Protein AF-A0A7V5QBD0-F1 (afdb_monomer)

Sequence (125 aa):
MTIKAVTFDLWDTIVDDDSDEPVRRQKGLRSKREERRHQIWQALNAIEPIEYDAVALAYDTAEAGFNVVWKECHINWTVEQRLKVVLNGLGRQVPEEVFQDLVIGHSRMEVEIPPLLNPGIAEAL

Secondary structure (DSSP, 8-state):
---------HHHHHB-TTTHHHHHHHTTPPPHHHHHHHHHHHHHHTTS---HHHHHHHHHHHHHHHHHHHHHH-----HHHHHHHHHHHTT----HHHHHHHHHHHHHHHHHSPPPBPTTGGG--

Foldseek 3Di:
DDDDDDDDDPDVQWFDPPQLQVVCVVVVHDGLLVVLLVLVQVQQVVPPHDDSVLSNVLLVVLVVVQVCCCPPVVDHDQLLRSVVSSCVSSVHDGPPVSSVVSSVVSVCSCVVRPTDTDPPNVVVD

Radius of gyration: 17.76 Å; Cα contacts (8 Å, |Δi|>4): 91; chains: 1; bounding box: 38×28×64 Å

pLDDT: mean 95.09, std 4.54, range [67.44, 98.56]

Nearest PDB structures (foldseek):
  2vd6-assembly1_D  TM=4.444E-01  e=8.790E+00  Homo sapiens
  5nxa-assembly1_B  TM=3.886E-01  e=8.303E+00  Homo sapiens neanderthalensis

Solvent-accessible surface area (backbone atoms only — not comparable to full-atom values): 7462 Å² total; per-residue (Å²): 138,82,89,87,80,87,87,75,63,67,60,74,62,44,36,38,81,70,55,25,49,64,56,34,47,77,70,73,44,67,49,73,74,55,42,59,42,48,55,51,42,51,60,42,46,76,77,50,83,66,61,62,68,61,45,47,51,29,45,55,51,41,51,53,53,45,53,48,40,33,71,76,67,71,45,83,75,49,66,61,55,53,51,49,49,26,33,58,70,66,74,51,86,71,58,68,71,60,48,50,52,49,42,52,58,64,65,40,58,59,67,81,47,48,54,45,65,30,91,75,40,79,84,75,112

Mean predicted aligned error: 3.98 Å

Structure (mmCIF, N/CA/C/O backbone):
data_AF-A0A7V5QBD0-F1
#
_entry.id   AF-A0A7V5QBD0-F1
#
loop_
_atom_site.group_PDB
_atom_site.id
_atom_site.type_symbol
_atom_site.label_atom_id
_atom_site.label_alt_id
_atom_site.label_comp_id
_atom_site.label_asym_id
_atom_site.label_entity_id
_atom_site.label_seq_id
_atom_site.pdbx_PDB_ins_code
_atom_site.Cartn_x
_atom_site.Cartn_y
_atom_site.Cartn_z
_atom_site.occupancy
_atom_site.B_iso_or_equiv
_atom_site.auth_seq_id
_atom_site.auth_comp_id
_atom_site.auth_asym_id
_atom_site.auth_atom_id
_atom_site.pdbx_PDB_model_num
ATOM 1 N N . MET A 1 1 ? 1.247 -0.066 -44.970 1.00 67.44 1 MET A N 1
ATOM 2 C CA . MET A 1 1 ? 0.879 0.665 -43.737 1.00 67.44 1 MET A CA 1
ATOM 3 C C . MET A 1 1 ? 2.138 1.314 -43.197 1.00 67.44 1 MET A C 1
ATOM 5 O O . MET A 1 1 ? 3.133 0.614 -43.080 1.00 67.44 1 MET A O 1
ATOM 9 N N . THR A 1 2 ? 2.116 2.616 -42.917 1.00 89.38 2 THR A N 1
ATOM 10 C CA . THR A 1 2 ? 3.268 3.343 -42.356 1.00 89.38 2 THR A CA 1
ATOM 11 C C . THR A 1 2 ? 2.987 3.618 -40.881 1.00 89.38 2 THR A C 1
ATOM 13 O O . THR A 1 2 ? 1.972 4.245 -40.573 1.00 89.38 2 THR A O 1
ATOM 16 N N . ILE A 1 3 ? 3.840 3.128 -39.977 1.00 87.31 3 ILE A N 1
ATOM 17 C CA . ILE A 1 3 ? 3.761 3.446 -38.542 1.00 87.31 3 ILE A CA 1
ATOM 18 C C . ILE A 1 3 ? 4.043 4.941 -38.372 1.00 87.31 3 ILE A C 1
ATOM 20 O O . ILE A 1 3 ? 5.005 5.455 -38.940 1.00 87.31 3 ILE A O 1
ATOM 24 N N . LYS A 1 4 ? 3.182 5.640 -37.626 1.00 90.88 4 LYS A N 1
ATOM 25 C CA . LYS A 1 4 ? 3.288 7.094 -37.411 1.00 90.88 4 LYS A CA 1
ATOM 26 C C . LYS A 1 4 ? 3.932 7.464 -36.077 1.00 90.88 4 LYS A C 1
ATOM 28 O O . LYS A 1 4 ? 4.593 8.490 -36.000 1.00 90.88 4 LYS A O 1
ATOM 33 N N . ALA A 1 5 ? 3.726 6.647 -35.050 1.00 87.81 5 ALA A N 1
ATOM 34 C CA . ALA A 1 5 ? 4.318 6.813 -33.732 1.00 87.81 5 ALA A CA 1
ATOM 35 C C . ALA A 1 5 ? 4.362 5.460 -33.017 1.00 87.81 5 ALA A C 1
ATOM 37 O O . ALA A 1 5 ? 3.534 4.587 -33.285 1.00 87.81 5 ALA A O 1
ATOM 38 N N . VAL A 1 6 ? 5.318 5.325 -32.105 1.00 86.06 6 VAL A N 1
ATOM 39 C CA . VAL A 1 6 ? 5.387 4.257 -31.109 1.00 86.06 6 VAL A CA 1
ATOM 40 C C . VAL A 1 6 ? 5.492 4.952 -29.758 1.00 86.06 6 VAL A C 1
ATOM 42 O O . VAL A 1 6 ? 6.334 5.831 -29.589 1.00 86.06 6 VAL A O 1
ATOM 45 N N . THR A 1 7 ? 4.613 4.593 -28.830 1.00 84.31 7 THR A N 1
ATOM 46 C CA . THR A 1 7 ? 4.616 5.085 -27.449 1.00 84.31 7 THR A CA 1
ATOM 47 C C . THR A 1 7 ? 4.791 3.897 -26.521 1.00 84.31 7 THR A C 1
ATOM 49 O O . THR A 1 7 ? 4.226 2.835 -26.779 1.00 84.31 7 THR A O 1
ATOM 52 N N . PHE A 1 8 ? 5.541 4.086 -25.447 1.00 84.44 8 PHE A N 1
ATOM 53 C CA . PHE A 1 8 ? 5.739 3.099 -24.394 1.00 84.44 8 PHE A CA 1
ATOM 54 C C . PHE A 1 8 ? 5.626 3.799 -23.044 1.00 84.44 8 PHE A C 1
ATOM 56 O O . PHE A 1 8 ? 5.929 4.991 -22.934 1.00 84.44 8 PHE A O 1
ATOM 63 N N . ASP A 1 9 ? 5.159 3.064 -22.041 1.00 85.62 9 ASP A N 1
ATOM 64 C CA . ASP A 1 9 ? 5.247 3.508 -20.659 1.00 85.62 9 ASP A CA 1
ATOM 65 C C . ASP A 1 9 ? 6.717 3.431 -20.232 1.00 85.62 9 ASP A C 1
ATOM 67 O O . ASP A 1 9 ? 7.375 2.406 -20.431 1.00 85.62 9 ASP A O 1
ATOM 71 N N . LEU A 1 10 ? 7.260 4.537 -19.719 1.00 87.31 10 LEU A N 1
ATOM 72 C CA . LEU A 1 10 ? 8.658 4.575 -19.303 1.00 87.31 10 LEU A CA 1
ATOM 73 C C . LEU A 1 10 ? 8.907 3.575 -18.174 1.00 87.31 10 LEU A C 1
ATOM 75 O O . LEU A 1 10 ? 9.921 2.889 -18.221 1.00 87.31 10 LEU A O 1
ATOM 79 N N . TRP A 1 11 ? 7.997 3.485 -17.202 1.00 88.88 11 TRP A N 1
ATOM 80 C CA . TRP A 1 11 ? 8.140 2.632 -16.028 1.00 88.88 11 TRP A CA 1
ATOM 81 C C . TRP A 1 11 ? 8.184 1.154 -16.415 1.00 88.88 11 TRP A C 1
ATOM 83 O O . TRP A 1 11 ? 9.188 0.498 -16.147 1.00 88.88 11 TRP A O 1
ATOM 93 N N . ASP A 1 12 ? 7.188 0.682 -17.169 1.00 88.06 12 ASP A N 1
ATOM 94 C CA . ASP A 1 12 ? 7.135 -0.710 -17.651 1.00 88.06 12 ASP A CA 1
ATOM 95 C C . ASP A 1 12 ? 8.320 -1.054 -18.567 1.00 88.06 12 ASP A C 1
ATOM 97 O O . ASP A 1 12 ? 8.665 -2.219 -18.762 1.00 88.06 12 ASP A O 1
ATOM 101 N N . THR A 1 13 ? 8.958 -0.039 -19.160 1.00 90.75 13 THR A N 1
ATOM 102 C CA . THR A 1 13 ? 10.177 -0.226 -19.951 1.00 90.75 13 THR A CA 1
ATOM 103 C C . THR A 1 13 ? 11.401 -0.409 -19.057 1.00 90.75 13 THR A C 1
ATOM 105 O O . THR A 1 13 ? 12.260 -1.231 -19.378 1.00 90.75 13 THR A O 1
ATOM 108 N N . ILE A 1 14 ? 11.504 0.318 -17.940 1.00 93.19 14 ILE A N 1
ATOM 109 C CA . ILE A 1 14 ? 12.699 0.303 -17.085 1.00 93.19 14 ILE A CA 1
ATOM 110 C C . ILE A 1 14 ? 12.684 -0.795 -16.013 1.00 93.19 14 ILE A C 1
ATOM 112 O O . ILE A 1 14 ? 13.748 -1.312 -15.667 1.00 93.19 14 ILE A O 1
ATOM 116 N N . VAL A 1 15 ? 11.511 -1.156 -15.496 1.00 94.19 15 VAL A N 1
ATOM 117 C CA . VAL A 1 15 ? 11.344 -1.974 -14.287 1.00 94.19 15 VAL A CA 1
ATOM 118 C C . VAL A 1 15 ? 10.466 -3.195 -14.574 1.00 94.19 15 VAL A C 1
ATOM 120 O O . VAL A 1 15 ? 9.480 -3.104 -15.302 1.00 94.19 15 VAL A O 1
ATOM 123 N N . ASP A 1 16 ? 10.840 -4.339 -13.996 1.00 94.38 16 ASP A N 1
ATOM 124 C CA . ASP A 1 16 ? 10.011 -5.548 -13.947 1.00 94.38 16 ASP A CA 1
ATOM 125 C C . ASP A 1 16 ? 9.090 -5.469 -12.722 1.00 94.38 16 ASP A C 1
ATOM 127 O O . ASP A 1 16 ? 9.524 -5.691 -11.584 1.00 94.38 16 ASP A O 1
ATOM 131 N N . ASP A 1 17 ? 7.836 -5.079 -12.943 1.00 91.38 17 ASP A N 1
ATOM 132 C CA . ASP A 1 17 ? 6.854 -4.881 -11.878 1.00 91.38 17 ASP A CA 1
ATOM 133 C C . ASP A 1 17 ? 6.646 -6.148 -11.030 1.00 91.38 17 ASP A C 1
ATOM 135 O O . ASP A 1 17 ? 6.622 -7.277 -11.519 1.00 91.38 17 ASP A O 1
ATOM 139 N N . ASP A 1 18 ? 6.502 -5.951 -9.717 1.00 92.94 18 ASP A N 1
ATOM 140 C CA . ASP A 1 18 ? 6.317 -7.002 -8.705 1.00 92.94 18 ASP A CA 1
ATOM 141 C C . ASP A 1 18 ? 7.434 -8.064 -8.621 1.00 92.94 18 ASP A C 1
ATOM 143 O O . ASP A 1 18 ? 7.329 -9.024 -7.849 1.00 92.94 18 ASP A O 1
ATOM 147 N N . SER A 1 19 ? 8.558 -7.880 -9.319 1.00 95.44 19 SER A N 1
ATOM 148 C CA . SER A 1 19 ? 9.749 -8.737 -9.186 1.00 95.44 19 SER A CA 1
ATOM 149 C C . SER A 1 19 ? 10.378 -8.704 -7.781 1.00 95.44 19 SER A C 1
ATOM 151 O O . SER A 1 19 ? 11.143 -9.603 -7.414 1.00 95.44 19 SER A O 1
ATOM 153 N N . ASP A 1 20 ? 10.003 -7.729 -6.946 1.00 95.00 20 ASP A N 1
ATOM 154 C CA . ASP A 1 20 ? 10.340 -7.673 -5.524 1.00 95.00 20 ASP A CA 1
ATOM 155 C C . ASP A 1 20 ? 9.546 -8.682 -4.667 1.00 95.00 20 ASP A C 1
ATOM 157 O O . ASP A 1 20 ? 10.060 -9.181 -3.661 1.00 95.00 20 ASP A O 1
ATOM 161 N N . GLU A 1 21 ? 8.327 -9.064 -5.060 1.00 96.69 21 GLU A N 1
ATOM 162 C CA . GLU A 1 21 ? 7.451 -9.948 -4.274 1.00 96.69 21 GLU A CA 1
ATOM 163 C C . GLU A 1 21 ? 8.026 -11.368 -4.071 1.00 96.69 21 GLU A C 1
ATOM 165 O O . GLU A 1 21 ? 7.974 -11.892 -2.949 1.00 96.69 21 GLU A O 1
ATOM 170 N N . PRO A 1 22 ? 8.645 -12.023 -5.077 1.00 96.56 22 PRO A N 1
ATOM 171 C CA . PRO A 1 22 ? 9.392 -13.261 -4.860 1.00 96.56 22 PRO A CA 1
ATOM 172 C C . PRO A 1 22 ? 10.523 -13.113 -3.835 1.00 96.56 22 PRO A C 1
ATOM 174 O O . PRO A 1 22 ? 10.719 -14.007 -3.007 1.00 96.56 22 PRO A O 1
ATOM 177 N N . VAL A 1 23 ? 11.243 -11.987 -3.851 1.00 95.38 23 VAL A N 1
ATOM 178 C CA . VAL A 1 23 ? 12.325 -11.704 -2.895 1.00 95.38 23 VAL A CA 1
ATOM 179 C C . VAL A 1 23 ? 11.755 -11.521 -1.488 1.00 95.38 23 VAL A C 1
ATOM 181 O O . VAL A 1 23 ? 12.280 -12.095 -0.530 1.00 95.38 23 VAL A O 1
ATOM 184 N N . ARG A 1 24 ? 10.643 -10.787 -1.348 1.00 96.56 24 ARG A N 1
ATOM 185 C CA . ARG A 1 24 ? 9.904 -10.648 -0.080 1.00 96.56 24 ARG A CA 1
ATOM 186 C C . ARG A 1 24 ? 9.489 -12.009 0.475 1.00 96.56 24 ARG A C 1
ATOM 188 O O . ARG A 1 24 ? 9.762 -12.305 1.639 1.00 96.56 24 ARG A O 1
ATOM 195 N N . ARG A 1 25 ? 8.914 -12.867 -0.372 1.00 96.88 25 ARG A N 1
ATOM 196 C CA . ARG A 1 25 ? 8.492 -14.226 -0.002 1.00 96.88 25 ARG A CA 1
ATOM 197 C C . ARG A 1 25 ? 9.661 -15.084 0.484 1.00 96.88 25 ARG A C 1
ATOM 199 O O . ARG A 1 25 ? 9.527 -15.765 1.495 1.00 96.88 25 ARG A O 1
ATOM 206 N N . GLN A 1 26 ? 10.812 -15.036 -0.192 1.00 97.12 26 GLN A N 1
ATOM 207 C CA . GLN A 1 26 ? 12.019 -15.768 0.227 1.00 97.12 26 GLN A CA 1
ATOM 208 C C . GLN A 1 26 ? 12.545 -15.308 1.593 1.00 97.12 26 GLN A C 1
ATOM 210 O O . GLN A 1 26 ? 13.090 -16.112 2.344 1.00 97.12 26 GLN A O 1
ATOM 215 N N . LYS A 1 27 ? 12.340 -14.033 1.943 1.00 95.94 27 LYS A N 1
ATOM 216 C CA . LYS A 1 27 ? 12.663 -13.474 3.265 1.00 95.94 27 LYS A CA 1
ATOM 217 C C . LYS A 1 27 ? 11.608 -13.782 4.340 1.00 95.94 27 LYS A C 1
ATOM 219 O O . LYS A 1 27 ? 11.756 -13.325 5.469 1.00 95.94 27 LYS A O 1
ATOM 224 N N . GLY A 1 28 ? 10.547 -14.525 4.012 1.00 96.94 28 GLY A N 1
ATOM 225 C CA . GLY A 1 28 ? 9.449 -14.827 4.935 1.00 96.94 28 GLY A CA 1
ATOM 226 C C . GLY A 1 28 ? 8.559 -13.622 5.260 1.00 96.94 28 GLY A C 1
ATOM 227 O O . GLY A 1 28 ? 7.851 -13.641 6.265 1.00 96.94 28 GLY A O 1
ATOM 228 N N . LEU A 1 29 ? 8.604 -12.568 4.439 1.00 96.25 29 LEU A N 1
ATOM 229 C CA . LEU A 1 29 ? 7.782 -11.372 4.607 1.00 96.25 29 LEU A CA 1
ATOM 230 C C . LEU A 1 29 ? 6.416 -11.557 3.939 1.00 96.25 29 LEU A C 1
ATOM 232 O O . LEU A 1 29 ? 6.282 -12.293 2.959 1.00 96.25 29 LEU A O 1
ATOM 236 N N . ARG A 1 30 ? 5.406 -10.838 4.441 1.00 96.50 30 ARG A N 1
ATOM 237 C CA . ARG A 1 30 ? 4.106 -10.718 3.766 1.00 96.50 30 ARG A CA 1
ATOM 238 C C . ARG A 1 30 ? 4.259 -10.018 2.419 1.00 96.50 30 ARG A C 1
ATOM 240 O O . ARG A 1 30 ? 5.176 -9.202 2.241 1.00 96.50 30 ARG A O 1
ATOM 247 N N . SER A 1 31 ? 3.320 -10.266 1.507 1.00 96.75 31 SER A N 1
ATOM 248 C CA . SER A 1 31 ? 3.233 -9.461 0.285 1.00 96.75 31 SER A CA 1
ATOM 249 C C . SER A 1 31 ? 3.044 -7.978 0.613 1.00 96.75 31 SER A C 1
ATOM 251 O O . SER A 1 31 ? 2.533 -7.644 1.688 1.00 96.75 31 SER A O 1
ATOM 253 N N . LYS A 1 32 ? 3.415 -7.066 -0.293 1.00 95.38 32 LYS A N 1
ATOM 254 C CA . LYS A 1 32 ? 3.155 -5.624 -0.115 1.00 95.38 32 LYS A CA 1
ATOM 255 C C . LYS A 1 32 ? 1.665 -5.386 0.139 1.00 95.38 32 LYS A C 1
ATOM 257 O O . LYS A 1 32 ? 1.288 -4.614 1.019 1.00 95.38 32 LYS A O 1
ATOM 262 N N . ARG A 1 33 ? 0.803 -6.102 -0.593 1.00 95.56 33 ARG A N 1
ATOM 263 C CA . ARG A 1 33 ? -0.659 -6.052 -0.440 1.00 95.56 33 ARG A CA 1
ATOM 264 C C . ARG A 1 33 ? -1.101 -6.391 0.988 1.00 95.56 33 ARG A C 1
ATOM 266 O O . ARG A 1 33 ? -1.876 -5.641 1.587 1.00 95.56 33 ARG A O 1
ATOM 273 N N . GLU A 1 34 ? -0.644 -7.517 1.519 1.00 97.12 34 GLU A N 1
ATOM 274 C CA . GLU A 1 34 ? -1.038 -7.992 2.849 1.00 97.12 34 GLU A CA 1
ATOM 275 C C . GLU A 1 34 ? -0.405 -7.166 3.967 1.00 97.12 34 GLU A C 1
ATOM 277 O O . GLU A 1 34 ? -1.076 -6.873 4.956 1.00 97.12 34 GLU A O 1
ATOM 282 N N . GLU A 1 35 ? 0.853 -6.751 3.808 1.00 97.56 35 GLU A N 1
ATOM 283 C CA . GLU A 1 35 ? 1.572 -5.965 4.811 1.00 97.56 35 GLU A CA 1
ATOM 284 C C . GLU A 1 35 ? 0.911 -4.598 5.026 1.00 97.56 35 GLU A C 1
ATOM 286 O O . GLU A 1 35 ? 0.656 -4.219 6.166 1.00 97.56 35 GLU A O 1
ATOM 291 N N . ARG A 1 36 ? 0.508 -3.904 3.950 1.00 97.38 36 ARG A N 1
ATOM 292 C CA . ARG A 1 36 ? -0.217 -2.620 4.044 1.00 97.38 36 ARG A CA 1
ATOM 293 C C . ARG A 1 36 ? -1.517 -2.740 4.850 1.00 97.38 36 ARG A C 1
ATOM 295 O O . ARG A 1 36 ? -1.844 -1.855 5.642 1.00 97.38 36 ARG A O 1
ATOM 302 N N . ARG A 1 37 ? -2.258 -3.841 4.659 1.00 98.19 37 ARG A N 1
ATOM 303 C CA . ARG A 1 37 ? -3.496 -4.147 5.404 1.00 98.19 37 ARG A CA 1
ATOM 304 C C . ARG A 1 37 ? -3.187 -4.497 6.858 1.00 98.19 37 ARG A C 1
ATOM 306 O O . ARG A 1 37 ? -3.856 -4.001 7.760 1.00 98.19 37 ARG A O 1
ATOM 313 N N . HIS A 1 38 ? -2.155 -5.307 7.086 1.00 98.25 38 HIS A N 1
ATOM 314 C CA . HIS A 1 38 ? -1.736 -5.722 8.420 1.00 98.25 38 HIS A CA 1
ATOM 315 C C . HIS A 1 38 ? -1.280 -4.543 9.286 1.00 98.25 38 HIS A C 1
ATOM 317 O O . HIS A 1 38 ? -1.712 -4.453 10.430 1.00 98.25 38 HIS A O 1
ATOM 323 N N . GLN A 1 39 ? -0.484 -3.618 8.742 1.00 97.94 39 GLN A N 1
ATOM 324 C CA . GLN A 1 39 ? -0.005 -2.438 9.470 1.00 97.94 39 GLN A CA 1
ATOM 325 C C . GLN A 1 39 ? -1.161 -1.559 9.969 1.00 97.94 39 GLN A C 1
ATOM 327 O O . GLN A 1 39 ? -1.181 -1.166 11.134 1.00 97.94 39 GLN A O 1
ATOM 332 N N . ILE A 1 40 ? -2.175 -1.315 9.130 1.00 98.00 40 ILE A N 1
ATOM 333 C CA . ILE A 1 40 ? -3.366 -0.553 9.541 1.00 98.00 40 ILE A CA 1
ATOM 334 C C . ILE A 1 40 ? -4.194 -1.322 10.562 1.00 98.00 40 ILE A C 1
ATOM 336 O O . ILE A 1 40 ? -4.591 -0.756 11.577 1.00 98.00 40 ILE A O 1
ATOM 340 N N . TRP A 1 41 ? -4.441 -2.609 10.320 1.00 98.56 41 TRP A N 1
ATOM 341 C CA . TRP A 1 41 ? -5.169 -3.452 11.264 1.00 98.56 41 TRP A CA 1
ATOM 342 C C . TRP A 1 41 ? -4.500 -3.467 12.642 1.00 98.56 41 TRP A C 1
ATOM 344 O O . TRP A 1 41 ? -5.184 -3.307 13.651 1.00 98.56 41 TRP A O 1
ATOM 354 N N . GLN A 1 42 ? -3.174 -3.590 12.693 1.00 98.50 42 GLN A N 1
ATOM 355 C CA . GLN A 1 42 ? -2.411 -3.573 13.934 1.00 98.50 42 GLN A CA 1
ATOM 356 C C . GLN A 1 42 ? -2.497 -2.211 14.633 1.00 98.50 42 GLN A C 1
ATOM 358 O O . GLN A 1 42 ? -2.772 -2.166 15.831 1.00 98.50 42 GLN A O 1
ATOM 363 N N . ALA A 1 43 ? -2.306 -1.113 13.895 1.00 98.12 43 ALA A N 1
ATOM 364 C CA . ALA A 1 43 ? -2.373 0.236 14.453 1.00 98.12 43 ALA A CA 1
ATOM 365 C C . ALA A 1 43 ? -3.764 0.555 15.022 1.00 98.12 43 ALA A C 1
ATOM 367 O O . ALA A 1 43 ? -3.877 1.133 16.100 1.00 98.12 43 ALA A O 1
ATOM 368 N N . LEU A 1 44 ? -4.829 0.136 14.331 1.00 98.38 44 LEU A N 1
ATOM 369 C CA . LEU A 1 44 ? -6.201 0.340 14.793 1.00 98.38 44 LEU A CA 1
ATOM 370 C C . LEU A 1 44 ? -6.525 -0.517 16.020 1.00 98.38 44 LEU A C 1
ATOM 372 O O . LEU A 1 44 ? -7.056 0.016 16.989 1.00 98.38 44 LEU A O 1
ATOM 376 N N . ASN A 1 45 ? -6.143 -1.800 16.030 1.00 98.25 45 ASN A N 1
ATOM 377 C CA . ASN A 1 45 ? -6.399 -2.693 17.169 1.00 98.25 45 ASN A CA 1
ATOM 378 C C . ASN A 1 45 ? -5.650 -2.291 18.450 1.00 98.25 45 ASN A C 1
ATOM 380 O O . ASN A 1 45 ? -6.054 -2.699 19.536 1.00 98.25 45 ASN A O 1
ATOM 384 N N . ALA A 1 46 ? -4.594 -1.478 18.351 1.00 97.69 46 ALA A N 1
ATOM 385 C CA . ALA A 1 46 ? -3.945 -0.883 19.519 1.00 97.69 46 ALA A CA 1
ATOM 386 C C . ALA A 1 46 ? -4.811 0.189 20.215 1.00 97.69 46 ALA A C 1
ATOM 388 O O . ALA A 1 46 ? -4.559 0.517 21.373 1.00 97.69 46 ALA A O 1
ATOM 389 N N . ILE A 1 47 ? -5.817 0.732 19.522 1.00 97.12 47 ILE A N 1
ATOM 390 C CA . ILE A 1 47 ? -6.725 1.775 20.016 1.00 97.12 47 ILE A CA 1
ATOM 391 C C . ILE A 1 47 ? -8.101 1.173 20.309 1.00 97.12 47 ILE A C 1
ATOM 393 O O . ILE A 1 47 ? -8.607 1.277 21.424 1.00 97.12 47 ILE A O 1
ATOM 397 N N . GLU A 1 48 ? -8.706 0.539 19.305 1.00 96.44 48 GLU A N 1
ATOM 398 C CA . GLU A 1 48 ? -10.026 -0.078 19.387 1.00 96.44 48 GLU A CA 1
ATOM 399 C C . GLU A 1 48 ? -10.089 -1.297 18.452 1.00 96.44 48 GLU A C 1
ATOM 401 O O . GLU A 1 48 ? -9.695 -1.187 17.286 1.00 96.44 48 GLU A O 1
ATOM 406 N N . PRO A 1 49 ? -10.604 -2.452 18.917 1.00 98.12 49 PRO A N 1
ATOM 407 C CA . PRO A 1 49 ? -10.674 -3.649 18.094 1.00 98.12 49 PRO A CA 1
ATOM 408 C C . PRO A 1 49 ? -11.392 -3.447 16.756 1.00 98.12 49 PRO A C 1
ATOM 410 O O . PRO A 1 49 ? -12.418 -2.766 16.659 1.00 98.12 49 PRO A O 1
ATOM 413 N N . ILE A 1 50 ? -10.853 -4.082 15.718 1.00 98.44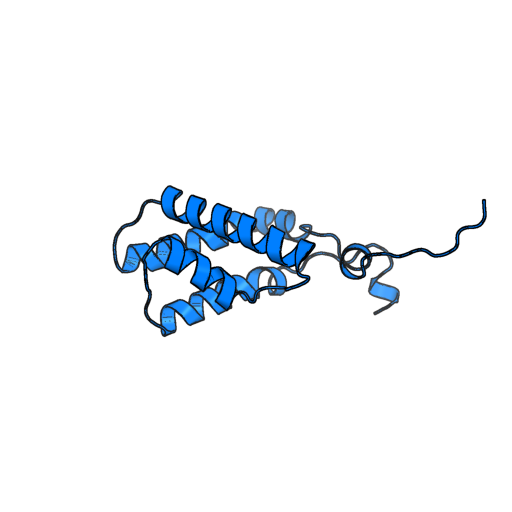 50 ILE A N 1
ATOM 414 C CA . ILE A 1 50 ? -11.456 -4.121 14.387 1.00 98.44 50 ILE A CA 1
ATOM 415 C C . ILE A 1 50 ? -11.115 -5.434 13.683 1.00 98.44 50 ILE A C 1
ATOM 417 O O . ILE A 1 50 ? -9.976 -5.912 13.726 1.00 98.44 50 ILE A O 1
ATOM 421 N N . GLU A 1 51 ? -12.109 -5.991 12.997 1.00 98.44 51 GLU A N 1
ATOM 422 C CA . GLU A 1 51 ? -11.936 -7.183 12.174 1.00 98.44 51 GLU A CA 1
ATOM 423 C C . GLU A 1 51 ? -11.018 -6.902 10.984 1.00 98.44 51 GLU A C 1
ATOM 425 O O . GLU A 1 51 ? -11.104 -5.858 10.329 1.00 98.44 51 GLU A O 1
ATOM 430 N N . TYR A 1 52 ? -10.152 -7.864 10.671 1.00 98.38 52 TYR A N 1
ATOM 431 C CA . TYR A 1 52 ? -9.229 -7.745 9.543 1.00 98.38 52 TYR A CA 1
ATOM 432 C C . TYR A 1 52 ? -9.971 -7.548 8.215 1.00 98.38 52 TYR A C 1
ATOM 434 O O . TYR A 1 52 ? -9.570 -6.714 7.402 1.00 98.38 52 TYR A O 1
ATOM 442 N N . ASP A 1 53 ? -11.097 -8.239 8.027 1.00 98.44 53 ASP A N 1
ATOM 443 C CA . ASP A 1 53 ? -11.897 -8.166 6.801 1.00 98.44 53 ASP A CA 1
ATOM 444 C C . ASP A 1 53 ? -12.458 -6.763 6.543 1.00 98.44 53 ASP A C 1
ATOM 446 O O . ASP A 1 53 ? -12.543 -6.333 5.393 1.00 98.44 53 ASP A O 1
ATOM 450 N N . ALA A 1 54 ? -12.768 -6.000 7.598 1.00 98.56 54 ALA A N 1
ATOM 451 C CA . ALA A 1 54 ? -13.193 -4.609 7.453 1.00 98.56 54 ALA A CA 1
ATOM 452 C C . ALA A 1 54 ? -12.053 -3.736 6.902 1.00 98.56 54 ALA A C 1
ATOM 454 O O . ALA A 1 54 ? -12.265 -2.927 5.996 1.00 98.56 54 ALA A O 1
ATOM 455 N N . VAL A 1 55 ? -10.826 -3.937 7.397 1.00 98.50 55 VAL A N 1
ATOM 456 C CA . VAL A 1 55 ? -9.629 -3.242 6.896 1.00 98.50 55 VAL A CA 1
ATOM 457 C C . VAL A 1 55 ? -9.327 -3.651 5.456 1.00 98.50 55 VAL A C 1
ATOM 459 O O . VAL A 1 55 ? -9.049 -2.790 4.620 1.00 98.50 55 VAL A O 1
ATOM 462 N N . ALA A 1 56 ? -9.412 -4.945 5.141 1.00 98.38 56 ALA A N 1
ATOM 463 C CA . ALA A 1 56 ? -9.201 -5.453 3.790 1.00 98.38 56 ALA A CA 1
ATOM 464 C C . ALA A 1 56 ? -10.199 -4.845 2.790 1.00 98.38 56 ALA A C 1
ATOM 466 O O . ALA A 1 56 ? -9.775 -4.344 1.748 1.00 98.38 56 ALA A O 1
ATOM 467 N N . LEU A 1 57 ? -11.489 -4.795 3.141 1.00 98.44 57 LEU A N 1
ATOM 468 C CA . LEU A 1 57 ? -12.537 -4.197 2.311 1.00 98.44 57 LEU A CA 1
ATOM 469 C C . LEU A 1 57 ? -12.332 -2.690 2.094 1.00 98.44 57 LEU A C 1
ATOM 471 O O . LEU A 1 57 ? -12.508 -2.193 0.978 1.00 98.44 57 LEU A O 1
ATOM 475 N N . ALA A 1 58 ? -11.940 -1.953 3.138 1.00 98.31 58 ALA A N 1
ATOM 476 C CA . ALA A 1 58 ? -11.638 -0.528 3.018 1.00 98.31 58 ALA A CA 1
ATOM 477 C C . ALA A 1 58 ? -10.451 -0.276 2.075 1.00 98.31 5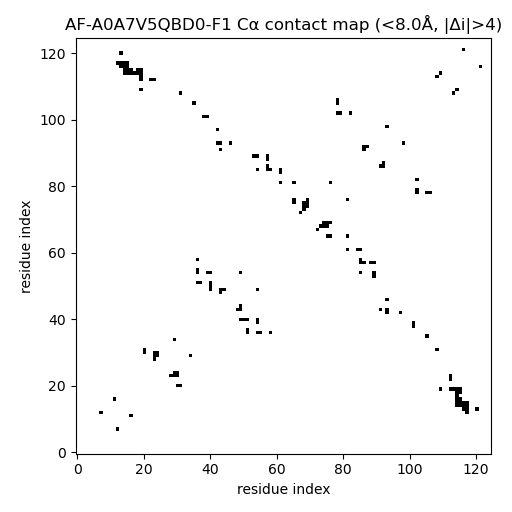8 ALA A C 1
ATOM 479 O O . ALA A 1 58 ? -10.498 0.643 1.255 1.00 98.31 58 ALA A O 1
ATOM 480 N N . TYR A 1 59 ? -9.419 -1.125 2.133 1.00 97.62 59 TYR A N 1
ATOM 481 C CA . TYR A 1 59 ? -8.305 -1.082 1.186 1.00 97.62 59 TYR A CA 1
ATOM 482 C C . TYR A 1 59 ? -8.736 -1.386 -0.243 1.00 97.62 59 TYR A C 1
ATOM 484 O O . TYR A 1 59 ? -8.397 -0.620 -1.139 1.00 97.62 59 TYR A O 1
ATOM 492 N N . ASP A 1 60 ? -9.484 -2.468 -0.459 1.00 98.00 60 ASP A N 1
ATOM 493 C CA . ASP A 1 60 ? -9.944 -2.852 -1.795 1.00 98.00 60 ASP A CA 1
ATOM 494 C C . ASP A 1 60 ? -10.795 -1.731 -2.423 1.00 98.00 60 ASP A C 1
ATOM 496 O O . ASP A 1 60 ? -10.642 -1.407 -3.601 1.00 98.00 60 ASP A O 1
ATOM 500 N N . THR A 1 61 ? -11.621 -1.061 -1.612 1.00 98.06 61 THR A N 1
ATOM 501 C CA . THR A 1 61 ? -12.415 0.105 -2.030 1.00 98.06 61 THR A CA 1
ATOM 502 C C . THR A 1 61 ? -11.530 1.308 -2.374 1.00 98.06 61 THR A C 1
ATOM 504 O O . THR A 1 61 ? -11.710 1.93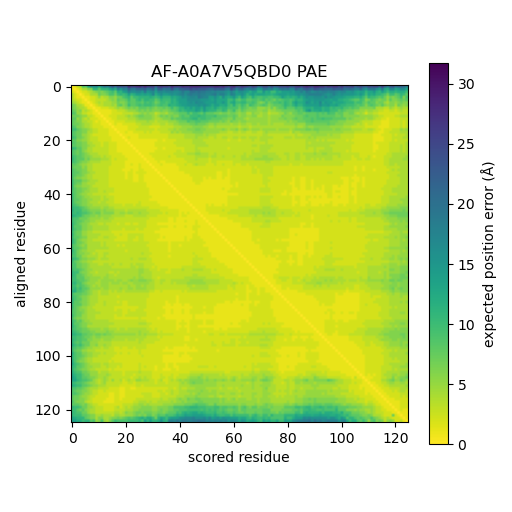2 -3.423 1.00 98.06 61 THR A O 1
ATOM 507 N N . ALA A 1 62 ? -10.549 1.633 -1.526 1.00 97.81 62 ALA A N 1
ATOM 508 C CA . ALA A 1 62 ? -9.615 2.730 -1.772 1.00 97.81 62 ALA A CA 1
ATOM 509 C C . ALA A 1 62 ? -8.737 2.479 -3.013 1.00 97.81 62 ALA A C 1
ATOM 511 O O . ALA A 1 62 ? -8.484 3.407 -3.778 1.00 97.81 62 ALA A O 1
ATOM 512 N N . GLU A 1 63 ? -8.304 1.236 -3.246 1.00 96.75 63 GLU A N 1
ATOM 513 C CA . GLU A 1 63 ? -7.545 0.830 -4.437 1.00 96.75 63 GLU A CA 1
ATOM 514 C C . GLU A 1 63 ? -8.400 0.891 -5.707 1.00 96.75 63 GLU A C 1
ATOM 516 O O . GLU A 1 63 ? -7.924 1.370 -6.736 1.00 96.75 63 GLU A O 1
ATOM 521 N N . ALA A 1 64 ? -9.671 0.485 -5.643 1.00 97.75 64 ALA A N 1
ATOM 522 C CA . ALA A 1 64 ? -10.600 0.645 -6.759 1.00 97.75 64 ALA A CA 1
ATOM 523 C C . ALA A 1 64 ? -10.800 2.126 -7.125 1.00 97.75 64 ALA A C 1
ATOM 525 O O . ALA A 1 64 ? -10.697 2.486 -8.298 1.00 97.75 64 ALA A O 1
ATOM 526 N N . GLY A 1 65 ? -11.010 2.995 -6.128 1.00 97.38 65 GLY A N 1
ATOM 527 C CA . GLY A 1 65 ? -11.129 4.441 -6.339 1.00 97.38 65 GLY A CA 1
ATOM 528 C C . GLY A 1 65 ? -9.849 5.069 -6.896 1.00 97.38 65 GLY A C 1
ATOM 529 O O . GLY A 1 65 ? -9.902 5.832 -7.860 1.00 97.38 65 GLY A O 1
ATOM 530 N N . PHE A 1 66 ? -8.691 4.694 -6.346 1.00 97.56 66 PHE A N 1
ATOM 531 C CA . PHE A 1 66 ? -7.391 5.132 -6.849 1.00 97.56 66 PHE A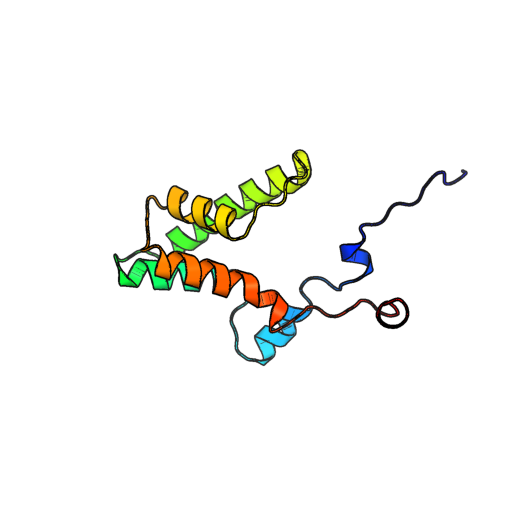 CA 1
ATOM 532 C C . PHE A 1 66 ? -7.187 4.736 -8.316 1.00 97.56 66 PHE A C 1
ATOM 534 O O . PHE A 1 66 ? -6.787 5.575 -9.115 1.00 97.56 66 PHE A O 1
ATOM 541 N N 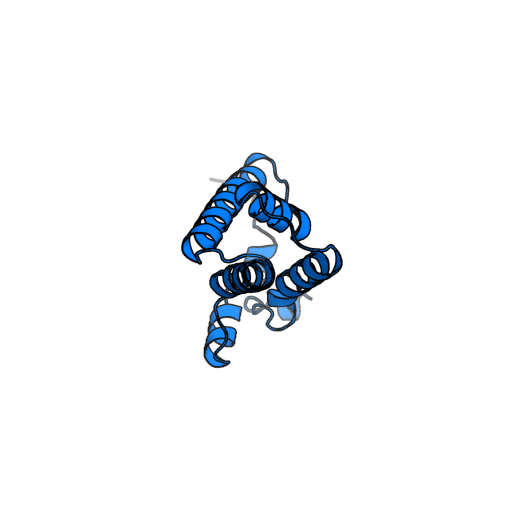. ASN A 1 67 ? -7.512 3.497 -8.694 1.00 96.88 67 ASN A N 1
ATOM 542 C CA . ASN A 1 67 ? -7.355 3.024 -10.069 1.00 96.88 67 ASN A CA 1
ATOM 543 C C . ASN A 1 67 ? -8.172 3.839 -11.079 1.00 96.88 67 ASN A C 1
ATOM 545 O O . ASN A 1 67 ? -7.681 4.100 -12.175 1.00 96.88 67 ASN A O 1
ATOM 549 N N . VAL A 1 68 ? -9.391 4.250 -10.719 1.00 97.50 68 VAL A N 1
ATOM 550 C CA . VAL A 1 68 ? -10.217 5.130 -11.562 1.00 97.50 68 VAL A CA 1
ATOM 551 C C . VAL A 1 68 ? -9.549 6.495 -11.707 1.00 97.50 68 VAL A C 1
ATOM 553 O O . VAL A 1 68 ? -9.302 6.947 -12.820 1.00 97.50 68 VAL A O 1
ATOM 556 N N . VAL A 1 69 ? -9.177 7.128 -10.593 1.00 96.94 69 VAL A N 1
ATOM 557 C CA . VAL A 1 69 ? -8.576 8.473 -10.598 1.00 96.94 69 VAL A CA 1
ATOM 558 C C . VAL A 1 69 ? -7.221 8.499 -11.314 1.00 96.94 69 VAL A C 1
ATOM 560 O O . VAL A 1 69 ? -6.924 9.439 -12.053 1.00 96.94 69 VAL A O 1
ATOM 563 N N . TRP A 1 70 ? -6.413 7.455 -11.154 1.00 95.75 70 TRP A N 1
ATOM 564 C CA . TRP A 1 70 ? -5.134 7.334 -11.840 1.00 95.75 70 TRP A CA 1
ATOM 565 C C . TRP A 1 70 ? -5.313 7.177 -13.353 1.00 95.75 70 TRP A C 1
ATOM 567 O O . TRP A 1 70 ? -4.678 7.897 -14.122 1.00 95.75 70 TRP A O 1
ATOM 577 N N . LYS A 1 71 ? -6.213 6.290 -13.793 1.00 92.88 71 LYS A N 1
ATOM 578 C CA . LYS A 1 71 ? -6.398 5.991 -15.221 1.00 92.88 71 LYS A CA 1
ATOM 579 C C . LYS A 1 71 ? -7.176 7.069 -15.968 1.00 92.88 71 LYS A C 1
ATOM 581 O O . LYS A 1 71 ? -6.821 7.394 -17.096 1.00 92.88 71 LYS A O 1
ATOM 586 N N . GLU A 1 72 ? -8.229 7.604 -15.361 1.00 96.75 72 GLU A N 1
ATOM 587 C CA . GLU A 1 72 ? -9.166 8.516 -16.028 1.00 96.75 72 GLU A CA 1
ATOM 588 C C . GLU A 1 72 ? -8.832 9.987 -15.790 1.00 96.75 72 GLU A C 1
ATOM 590 O O . GLU A 1 72 ? -9.108 10.828 -16.644 1.00 96.75 72 GLU A O 1
ATOM 595 N N . CYS A 1 73 ? -8.245 10.317 -14.637 1.00 95.81 73 CYS A N 1
ATOM 596 C CA . CYS A 1 73 ? -7.906 11.697 -14.287 1.00 95.81 73 CYS A CA 1
ATOM 597 C C . CYS A 1 73 ? -6.400 11.974 -14.319 1.00 95.81 73 CYS A C 1
ATOM 599 O O . CYS A 1 73 ? -6.009 13.125 -14.140 1.00 95.81 73 CYS A O 1
ATOM 601 N N . HIS A 1 74 ? -5.559 10.956 -14.540 1.00 93.56 74 HIS A N 1
ATOM 602 C CA . HIS A 1 74 ? -4.096 11.073 -14.548 1.00 93.56 74 HIS A CA 1
ATOM 603 C C . HIS A 1 74 ? -3.521 11.660 -13.248 1.00 93.56 74 HIS A C 1
ATOM 605 O O . HIS A 1 74 ? -2.505 12.354 -13.255 1.00 93.56 74 HIS A O 1
ATOM 611 N N . ILE A 1 75 ? -4.177 11.384 -12.116 1.00 95.12 75 ILE A N 1
ATOM 612 C CA . ILE A 1 75 ? -3.752 11.846 -10.792 1.00 95.12 75 ILE A CA 1
ATOM 613 C C . ILE A 1 75 ? -3.206 10.658 -10.007 1.00 95.12 75 ILE A C 1
ATOM 615 O O . ILE A 1 75 ? -3.925 9.698 -9.734 1.00 95.12 75 ILE A O 1
ATOM 619 N N . ASN A 1 76 ? -1.942 10.750 -9.595 1.00 94.25 76 ASN A N 1
ATOM 620 C CA . ASN A 1 76 ? -1.341 9.788 -8.681 1.00 94.25 76 ASN A CA 1
ATOM 621 C C . ASN A 1 76 ? -1.516 10.263 -7.230 1.00 94.25 76 ASN A C 1
ATOM 623 O O . ASN A 1 76 ? -0.978 11.304 -6.849 1.00 94.25 76 ASN A O 1
ATOM 627 N N . TRP A 1 77 ? -2.284 9.527 -6.424 1.00 96.94 77 TRP A N 1
ATOM 628 C CA . TRP A 1 77 ? -2.438 9.822 -5.002 1.00 96.94 77 TRP A CA 1
ATOM 629 C C . TRP A 1 77 ? -1.167 9.498 -4.225 1.00 96.94 77 TRP A C 1
ATOM 631 O O . TRP A 1 77 ? -0.566 8.437 -4.395 1.00 96.94 77 TRP A O 1
ATOM 641 N N . THR A 1 78 ? -0.807 10.377 -3.294 1.00 96.56 78 THR A N 1
ATOM 642 C CA . THR A 1 78 ? 0.261 10.091 -2.335 1.00 96.56 78 THR A CA 1
ATOM 643 C C . THR A 1 78 ? -0.143 8.949 -1.398 1.00 96.56 78 THR A C 1
ATOM 645 O O . THR A 1 78 ? -1.330 8.669 -1.194 1.00 96.56 78 THR A O 1
ATOM 648 N N . VAL A 1 79 ? 0.845 8.308 -0.767 1.00 96.38 79 VAL A N 1
ATOM 649 C CA . VAL A 1 79 ? 0.605 7.308 0.290 1.00 96.38 79 VAL A CA 1
ATOM 650 C C . VAL A 1 79 ? -0.288 7.887 1.389 1.00 96.38 79 VAL A C 1
ATOM 652 O O . VAL A 1 79 ? -1.256 7.251 1.798 1.00 96.38 79 VAL A O 1
ATOM 655 N N . GLU A 1 80 ? -0.028 9.129 1.796 1.00 97.88 80 GLU A N 1
ATOM 656 C CA . GLU A 1 80 ? -0.824 9.851 2.788 1.00 97.88 80 GLU A CA 1
ATOM 657 C C . GLU A 1 80 ? -2.300 9.977 2.379 1.00 97.88 80 GLU A C 1
ATOM 659 O O . GLU A 1 80 ? -3.199 9.684 3.167 1.00 97.88 80 GLU A O 1
ATOM 664 N N . GLN A 1 81 ? -2.567 10.371 1.129 1.00 98.00 81 GLN A N 1
ATOM 665 C CA . GLN A 1 81 ? -3.930 10.490 0.605 1.00 98.00 81 GLN A CA 1
ATOM 666 C C . GLN A 1 81 ? -4.639 9.135 0.590 1.00 98.00 81 GLN A C 1
ATOM 668 O O . GLN A 1 81 ? -5.781 9.036 1.040 1.00 98.00 81 GLN A O 1
ATOM 673 N N . ARG A 1 82 ? -3.953 8.078 0.137 1.00 97.69 82 ARG A N 1
ATOM 674 C CA . ARG A 1 82 ? -4.500 6.714 0.125 1.00 97.69 82 ARG A CA 1
ATOM 675 C C . ARG A 1 82 ? -4.850 6.236 1.534 1.00 97.69 82 ARG A C 1
ATOM 677 O O . ARG A 1 82 ? -5.943 5.715 1.741 1.00 97.69 82 ARG A O 1
ATOM 684 N N . 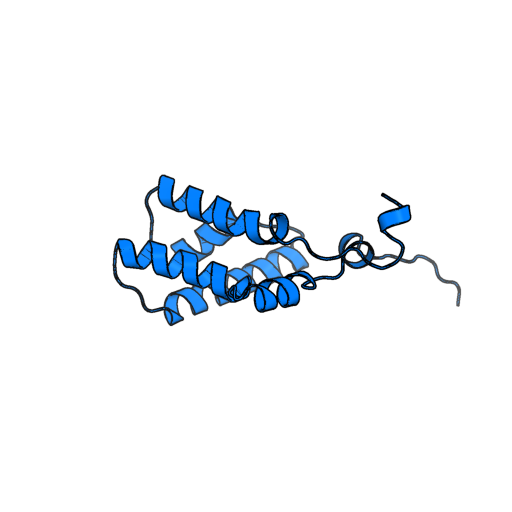LEU A 1 83 ? -3.967 6.458 2.509 1.00 98.12 83 LEU A N 1
ATOM 685 C CA . LEU A 1 83 ? -4.209 6.087 3.906 1.00 98.12 83 LEU A CA 1
ATOM 686 C C . LEU A 1 83 ? -5.373 6.871 4.523 1.00 98.12 83 LEU A C 1
ATOM 688 O O . LEU A 1 83 ? -6.201 6.281 5.217 1.00 98.12 83 LEU A O 1
ATOM 692 N N . LYS A 1 84 ? -5.499 8.170 4.220 1.00 98.31 84 LYS A N 1
ATOM 693 C CA . LYS A 1 84 ? -6.654 8.976 4.649 1.00 98.31 84 LYS A CA 1
ATOM 694 C C . LYS A 1 84 ? -7.967 8.440 4.088 1.00 98.31 84 LYS A C 1
ATOM 696 O O . LYS A 1 84 ? -8.938 8.364 4.830 1.00 98.31 84 LYS A O 1
ATOM 701 N N . VAL A 1 85 ? -8.012 8.031 2.817 1.00 98.19 85 VAL A N 1
ATOM 702 C CA . VAL A 1 85 ? -9.219 7.418 2.229 1.00 98.19 85 VAL A CA 1
ATOM 703 C C . VAL A 1 85 ? -9.597 6.132 2.969 1.00 98.19 85 VAL A C 1
ATOM 705 O O . VAL A 1 85 ? -10.766 5.964 3.311 1.00 98.19 85 VAL A O 1
ATOM 708 N N . VAL A 1 86 ? -8.625 5.266 3.277 1.00 98.44 86 VAL A N 1
ATOM 709 C CA . VAL A 1 86 ? -8.865 4.027 4.041 1.00 98.44 86 VAL A CA 1
ATOM 710 C C . VAL A 1 86 ? -9.410 4.331 5.441 1.00 98.44 86 VAL A C 1
ATOM 712 O O . VAL A 1 86 ? -10.450 3.795 5.816 1.00 98.44 86 VAL A O 1
ATOM 715 N N . LEU A 1 87 ? -8.755 5.214 6.203 1.00 98.44 87 LEU A N 1
ATOM 716 C CA . LEU A 1 87 ? -9.182 5.569 7.564 1.00 98.44 87 LEU A CA 1
ATOM 717 C C . LEU A 1 87 ? -10.563 6.238 7.584 1.00 98.44 87 LEU A C 1
ATOM 719 O O . LEU A 1 87 ? -11.410 5.874 8.401 1.00 98.44 87 LEU A O 1
ATOM 723 N N . ASN A 1 88 ? -10.825 7.147 6.640 1.00 98.25 88 ASN A N 1
ATOM 724 C CA . ASN A 1 88 ? -12.128 7.791 6.491 1.00 98.25 88 ASN A CA 1
ATOM 725 C C . ASN A 1 88 ? -13.225 6.777 6.141 1.00 98.25 88 ASN A C 1
ATOM 727 O O . ASN A 1 88 ? -14.310 6.842 6.713 1.00 98.25 88 ASN A O 1
ATOM 731 N N . GLY A 1 89 ? -12.945 5.823 5.246 1.00 97.69 89 GLY A N 1
ATOM 732 C CA . GLY A 1 89 ? -13.882 4.751 4.893 1.00 97.69 89 GLY A CA 1
ATOM 733 C C . GLY A 1 89 ? -14.207 3.824 6.067 1.00 97.69 89 GLY A C 1
ATOM 734 O O . GLY A 1 89 ? -15.325 3.330 6.172 1.00 97.69 89 GLY A O 1
ATOM 735 N N . LEU A 1 90 ? -13.254 3.641 6.983 1.00 98.12 90 LEU A N 1
ATOM 736 C CA . LEU A 1 90 ? -13.440 2.897 8.230 1.00 98.12 90 LEU A CA 1
ATOM 737 C C . LEU A 1 90 ? -14.111 3.722 9.342 1.00 98.12 90 LEU A C 1
ATOM 739 O O . LEU A 1 90 ? -14.462 3.162 10.378 1.00 98.12 90 LEU A O 1
ATOM 743 N N . GLY A 1 91 ? -14.259 5.041 9.171 1.00 97.94 91 GLY A N 1
ATOM 744 C CA . GLY A 1 91 ? -14.705 5.939 10.239 1.00 97.94 91 GLY A CA 1
ATOM 745 C C . GLY A 1 91 ? -13.747 5.965 11.436 1.00 97.94 91 GLY A C 1
ATOM 746 O O . GLY A 1 91 ? -14.182 6.150 12.572 1.00 97.94 91 GLY A O 1
ATOM 747 N N . ARG A 1 92 ? -12.449 5.730 11.202 1.00 97.75 92 ARG A N 1
ATOM 748 C CA . ARG A 1 92 ? -11.420 5.631 12.245 1.00 97.75 92 ARG A CA 1
ATOM 749 C C . ARG A 1 92 ? -10.402 6.760 12.138 1.00 97.75 92 ARG A C 1
ATOM 751 O O . ARG A 1 92 ? -10.199 7.348 11.080 1.00 97.75 92 ARG A O 1
ATOM 758 N N . GLN A 1 93 ? -9.733 7.026 13.253 1.00 96.50 93 GLN A N 1
ATOM 759 C CA . GLN A 1 93 ? -8.603 7.944 13.345 1.00 96.50 93 GLN A CA 1
ATOM 760 C C . GLN A 1 93 ? -7.502 7.296 14.179 1.00 96.50 93 GLN A C 1
ATOM 762 O O . GLN A 1 93 ? 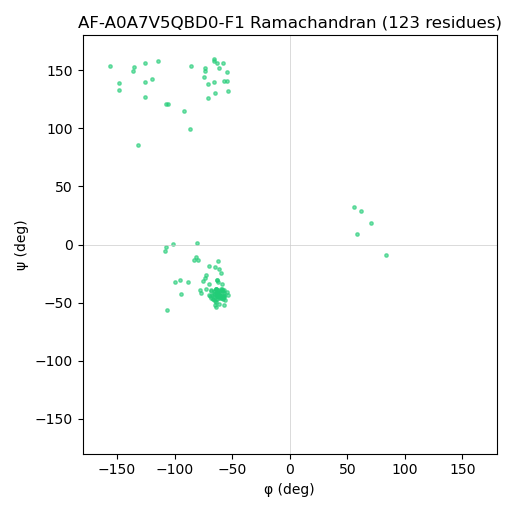-7.777 6.469 15.049 1.00 96.50 93 GLN A O 1
ATOM 767 N N . VAL A 1 94 ? -6.262 7.688 13.913 1.00 97.25 94 VAL A N 1
ATOM 768 C CA . VAL A 1 94 ? -5.089 7.325 14.712 1.00 97.25 94 VAL A CA 1
ATOM 769 C C . VAL A 1 94 ? -4.366 8.612 15.123 1.00 97.25 94 VAL A C 1
ATOM 771 O O . VAL A 1 94 ? -4.538 9.633 14.450 1.00 97.25 94 VAL A O 1
ATOM 774 N N . PRO A 1 95 ? -3.574 8.603 16.209 1.00 98.12 95 PRO A N 1
ATOM 775 C CA . PRO A 1 95 ? -2.708 9.729 16.544 1.00 98.12 95 PRO A CA 1
ATOM 776 C C . PRO A 1 95 ? -1.786 10.100 15.377 1.00 98.12 95 PRO A C 1
ATOM 778 O O . PRO A 1 95 ? -1.354 9.224 14.631 1.00 98.12 95 PRO A O 1
ATOM 781 N N . GLU A 1 96 ? -1.446 11.383 15.251 1.00 98.00 96 GLU A N 1
ATOM 782 C CA . GLU A 1 96 ? -0.641 11.888 14.127 1.00 98.00 96 GLU A CA 1
ATOM 783 C C . GLU A 1 96 ? 0.711 11.173 13.999 1.00 98.00 96 GLU A C 1
ATOM 785 O O . GLU A 1 96 ? 1.106 10.800 12.903 1.00 98.00 96 GLU A O 1
ATOM 790 N N . GLU A 1 97 ? 1.394 10.906 15.112 1.00 98.06 97 GLU A N 1
ATOM 791 C CA . GLU A 1 97 ? 2.662 10.161 15.116 1.00 98.06 97 GLU A CA 1
AT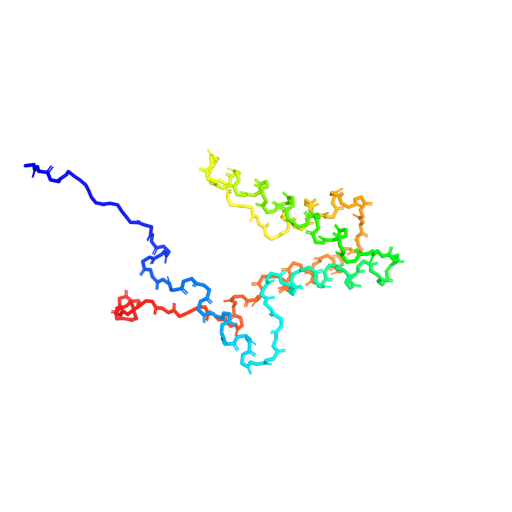OM 792 C C . GLU A 1 97 ? 2.502 8.757 14.509 1.00 98.06 97 GLU A C 1
ATOM 794 O O . GLU A 1 97 ? 3.242 8.379 13.606 1.00 98.06 97 GLU A O 1
ATOM 799 N N . VAL A 1 98 ? 1.452 8.033 14.912 1.00 98.19 98 VAL A N 1
ATOM 800 C CA . VAL A 1 98 ? 1.123 6.706 14.367 1.00 98.19 98 VAL A CA 1
ATOM 801 C C . VAL A 1 98 ? 0.769 6.798 12.883 1.00 98.19 98 VAL A C 1
ATOM 803 O O . VAL A 1 98 ? 1.128 5.923 12.097 1.00 98.19 98 VAL A O 1
ATOM 806 N N . PH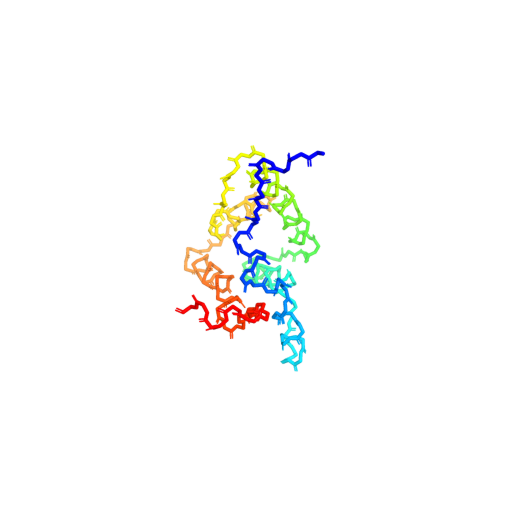E A 1 99 ? 0.068 7.858 12.473 1.00 98.50 99 PHE A N 1
ATOM 807 C CA . PHE A 1 99 ? -0.237 8.090 11.066 1.00 98.50 99 PHE A CA 1
ATOM 808 C C . PHE A 1 99 ? 1.036 8.297 10.234 1.00 98.50 99 PHE A C 1
ATOM 810 O O . PHE A 1 99 ? 1.162 7.711 9.158 1.00 98.50 99 PHE A O 1
ATOM 817 N N . GLN A 1 100 ? 1.998 9.069 10.739 1.00 98.31 100 GLN A N 1
ATOM 818 C CA . GLN A 1 100 ? 3.278 9.283 10.063 1.00 98.31 100 GLN A CA 1
ATOM 819 C C . GLN A 1 100 ? 4.109 7.998 9.981 1.00 98.31 100 GLN A C 1
ATOM 821 O O . GLN A 1 100 ? 4.668 7.703 8.922 1.00 98.31 100 GLN A O 1
ATOM 826 N N . ASP A 1 101 ? 4.119 7.180 11.034 1.00 97.94 101 ASP A N 1
ATOM 827 C CA . ASP A 1 101 ? 4.777 5.869 11.011 1.00 97.94 101 ASP A CA 1
ATOM 828 C C . ASP A 1 101 ? 4.182 4.945 9.942 1.00 97.94 101 ASP A C 1
ATOM 830 O O . ASP A 1 101 ? 4.919 4.268 9.221 1.00 97.94 101 ASP A O 1
ATOM 834 N N . LEU A 1 102 ? 2.855 4.958 9.778 1.00 97.88 102 LEU A N 1
ATOM 835 C CA . LEU A 1 102 ? 2.179 4.224 8.706 1.00 97.88 102 LEU A CA 1
ATOM 836 C C . LEU A 1 102 ? 2.593 4.750 7.326 1.00 97.88 102 LEU A C 1
ATOM 838 O O . LEU A 1 102 ? 2.953 3.965 6.454 1.00 97.88 102 LEU A O 1
ATOM 842 N N . VAL A 1 103 ? 2.609 6.071 7.117 1.00 97.94 103 VAL A N 1
ATOM 843 C CA . VAL A 1 103 ? 3.053 6.662 5.841 1.00 97.94 103 VAL A CA 1
ATOM 844 C C . VAL A 1 103 ? 4.480 6.222 5.499 1.00 97.94 103 VAL A C 1
ATOM 846 O O . VAL A 1 103 ? 4.749 5.824 4.359 1.00 97.94 103 VAL A O 1
ATOM 849 N N . ILE A 1 104 ? 5.391 6.252 6.473 1.00 96.94 104 ILE A N 1
ATOM 850 C CA . ILE A 1 104 ? 6.784 5.825 6.298 1.00 96.94 104 ILE A CA 1
ATOM 851 C C . ILE A 1 104 ? 6.853 4.323 5.998 1.00 96.94 104 ILE A C 1
ATOM 853 O O . ILE A 1 104 ? 7.515 3.925 5.036 1.00 96.94 104 ILE A O 1
ATOM 857 N N . GLY A 1 105 ? 6.153 3.496 6.779 1.00 96.44 105 GLY A N 1
ATOM 858 C CA . GLY A 1 105 ? 6.116 2.043 6.612 1.00 96.44 105 GLY A CA 1
ATOM 859 C C . GLY A 1 105 ? 5.650 1.624 5.218 1.00 96.44 105 GLY A C 1
ATOM 860 O O . GLY A 1 105 ? 6.290 0.790 4.575 1.00 96.44 105 GLY A O 1
ATOM 861 N N . HIS A 1 106 ? 4.601 2.264 4.703 1.00 95.88 106 HIS A N 1
ATOM 862 C CA . HIS A 1 106 ? 4.079 2.021 3.356 1.00 95.88 106 HIS A CA 1
ATOM 863 C C . HIS A 1 106 ? 5.030 2.483 2.256 1.00 95.88 106 HIS A C 1
ATOM 865 O O . HIS A 1 106 ? 5.169 1.793 1.245 1.00 95.88 106 HIS A O 1
ATOM 871 N N . SER A 1 107 ? 5.689 3.627 2.444 1.00 93.88 107 SER A N 1
ATOM 872 C CA . SER A 1 107 ? 6.566 4.226 1.428 1.00 93.88 107 SER A CA 1
ATOM 873 C C . SER A 1 107 ? 7.887 3.472 1.260 1.00 93.88 107 SER A C 1
ATOM 875 O O . SER A 1 107 ? 8.488 3.506 0.191 1.00 93.88 107 SER A O 1
ATOM 877 N N . ARG A 1 108 ? 8.353 2.773 2.300 1.00 94.31 108 ARG A N 1
ATOM 878 C CA . ARG A 1 108 ? 9.643 2.064 2.278 1.00 94.31 108 ARG A CA 1
ATOM 879 C C . ARG A 1 108 ? 9.589 0.684 1.625 1.00 94.31 108 ARG A C 1
ATOM 881 O O . ARG A 1 108 ? 10.644 0.140 1.309 1.00 94.31 108 ARG A O 1
ATOM 888 N N . MET A 1 109 ? 8.397 0.128 1.389 1.00 91.19 109 MET A N 1
ATOM 889 C CA . MET A 1 109 ? 8.243 -1.264 0.936 1.00 91.19 109 MET A CA 1
ATOM 890 C C . MET A 1 109 ? 8.956 -1.573 -0.388 1.00 91.19 109 MET A C 1
ATOM 892 O O . MET A 1 109 ? 9.472 -2.677 -0.527 1.00 91.19 109 MET A O 1
ATOM 896 N N . GLU A 1 110 ? 9.013 -0.606 -1.306 1.00 84.94 110 GLU A N 1
ATOM 897 C CA . GLU A 1 110 ? 9.678 -0.727 -2.619 1.00 84.94 110 GLU A CA 1
ATOM 898 C C . GLU A 1 110 ? 11.063 -0.058 -2.648 1.00 84.94 110 GLU A C 1
ATOM 900 O O . GLU A 1 110 ? 11.754 -0.078 -3.659 1.00 84.94 110 GLU A O 1
ATOM 905 N N . VAL A 1 111 ? 11.498 0.521 -1.525 1.00 90.94 111 VAL A N 1
ATOM 906 C CA . VAL A 1 111 ? 12.849 1.082 -1.362 1.00 90.94 111 VAL A CA 1
ATOM 907 C C . VAL A 1 111 ? 13.777 0.048 -0.731 1.00 90.94 111 VAL A C 1
ATOM 909 O O . VAL A 1 111 ? 14.922 -0.108 -1.143 1.00 90.94 111 VAL A O 1
ATOM 912 N N . GLU A 1 112 ? 13.293 -0.673 0.281 1.00 92.25 112 GLU A N 1
ATOM 913 C CA . GLU A 1 112 ? 14.087 -1.676 1.000 1.00 92.25 112 GLU A CA 1
ATOM 914 C C . GLU A 1 112 ? 14.272 -2.966 0.202 1.00 92.25 112 GLU A C 1
ATOM 916 O O . GLU A 1 112 ? 15.287 -3.656 0.336 1.00 92.25 112 GLU A O 1
ATOM 921 N N . ILE A 1 113 ? 13.278 -3.303 -0.616 1.00 94.19 113 ILE A N 1
ATOM 922 C CA . ILE A 1 113 ? 13.322 -4.413 -1.561 1.00 94.19 113 ILE A CA 1
ATOM 923 C C . ILE A 1 113 ? 12.830 -3.838 -2.892 1.00 94.19 113 ILE A C 1
ATOM 925 O O . ILE A 1 113 ? 11.628 -3.864 -3.147 1.00 94.19 113 ILE A O 1
ATOM 929 N N . PRO A 1 114 ? 13.730 -3.236 -3.689 1.00 93.50 114 PRO A N 1
ATOM 930 C CA . PRO A 1 114 ? 13.347 -2.641 -4.957 1.00 93.50 114 PRO A CA 1
ATOM 931 C C . PRO A 1 114 ? 13.059 -3.721 -6.005 1.00 93.50 114 PRO A C 1
ATOM 933 O O . PRO A 1 114 ? 13.656 -4.805 -5.942 1.00 93.50 114 PRO A O 1
ATOM 936 N N . PRO A 1 115 ? 12.182 -3.431 -6.980 1.00 94.62 115 PRO A N 1
ATOM 937 C CA . PRO A 1 115 ? 12.007 -4.294 -8.134 1.00 94.62 115 PRO A CA 1
ATOM 938 C C . PRO A 1 115 ? 13.283 -4.318 -8.988 1.00 94.62 115 PRO A C 1
ATOM 940 O O . PRO A 1 115 ? 14.140 -3.430 -8.922 1.00 94.62 115 PRO A O 1
ATOM 943 N N . LEU A 1 116 ? 13.425 -5.373 -9.778 1.00 94.75 116 LEU A N 1
ATOM 944 C CA . LEU A 1 116 ? 14.522 -5.560 -10.712 1.00 94.75 116 LEU A CA 1
ATOM 945 C C . LEU A 1 116 ? 14.369 -4.633 -11.923 1.00 94.75 116 LEU A C 1
ATOM 947 O O . LEU A 1 116 ? 13.266 -4.312 -12.361 1.00 94.75 116 LEU A O 1
ATOM 951 N N . LEU A 1 117 ? 15.507 -4.235 -12.489 1.00 94.75 117 LEU A N 1
ATOM 952 C CA . LEU A 1 117 ? 15.541 -3.568 -13.786 1.00 94.75 117 LEU A CA 1
ATOM 953 C C . LEU A 1 117 ? 15.295 -4.582 -14.903 1.00 94.75 117 LEU A C 1
ATOM 955 O O . LEU A 1 117 ? 15.817 -5.702 -14.855 1.00 94.75 117 LEU A O 1
ATOM 959 N N . ASN A 1 118 ? 14.590 -4.155 -15.949 1.00 94.25 118 ASN A N 1
ATOM 960 C CA . ASN A 1 118 ? 14.477 -4.949 -17.166 1.00 94.25 118 ASN A CA 1
ATOM 961 C C . ASN A 1 118 ? 15.863 -5.164 -17.816 1.00 94.25 118 ASN A C 1
ATOM 963 O O . ASN A 1 118 ? 16.763 -4.324 -17.677 1.00 94.25 118 ASN A O 1
ATOM 967 N N . PRO A 1 119 ? 16.067 -6.277 -18.549 1.00 93.31 119 PRO A N 1
ATOM 968 C CA . PRO A 1 119 ? 17.343 -6.564 -19.200 1.00 93.31 119 PRO A CA 1
ATOM 969 C C . PRO A 1 119 ? 17.834 -5.411 -20.091 1.00 93.31 119 PRO A C 1
ATOM 971 O O . PRO A 1 119 ? 17.082 -4.889 -20.910 1.00 93.31 119 PRO A O 1
ATOM 974 N N . GLY A 1 120 ? 19.108 -5.033 -19.945 1.00 91.62 120 GLY A N 1
ATOM 975 C CA . GLY A 1 120 ? 19.755 -3.966 -20.725 1.00 91.62 120 GLY A CA 1
ATOM 976 C C . GLY A 1 120 ? 19.523 -2.538 -20.211 1.00 91.62 120 GLY A C 1
ATOM 977 O O . GLY A 1 120 ? 20.202 -1.618 -20.655 1.00 91.62 120 GLY A O 1
ATOM 978 N N . ILE A 1 121 ? 18.627 -2.320 -19.239 1.00 93.62 121 ILE A N 1
ATOM 979 C CA . ILE A 1 121 ? 18.359 -0.971 -18.703 1.00 93.62 121 ILE A CA 1
ATOM 980 C C . ILE A 1 121 ? 19.526 -0.437 -17.872 1.00 93.62 121 ILE A C 1
ATOM 982 O O . ILE A 1 121 ? 19.820 0.752 -17.925 1.00 93.62 121 ILE A O 1
ATOM 986 N N . ALA A 1 122 ? 20.237 -1.306 -17.150 1.00 90.19 122 ALA A N 1
ATOM 987 C CA . ALA A 1 122 ? 21.374 -0.902 -16.321 1.00 90.19 122 ALA A CA 1
ATOM 988 C C . ALA A 1 122 ? 22.512 -0.234 -17.120 1.00 90.19 122 ALA A C 1
ATOM 990 O O . ALA A 1 122 ? 23.277 0.537 -16.557 1.00 90.19 122 ALA A O 1
ATOM 991 N N . GLU A 1 123 ? 22.627 -0.514 -18.420 1.00 91.62 123 GLU A N 1
ATOM 992 C CA . GLU A 1 123 ? 23.628 0.091 -19.310 1.00 91.62 123 GLU A CA 1
ATOM 993 C C . GLU A 1 123 ? 23.234 1.506 -19.773 1.00 91.62 123 GLU A C 1
ATOM 995 O O . GLU A 1 123 ? 24.064 2.227 -20.327 1.00 91.62 123 GLU A O 1
ATOM 1000 N N . ALA A 1 124 ? 21.971 1.891 -19.570 1.00 85.38 124 ALA A N 1
ATOM 1001 C CA . ALA A 1 124 ? 21.378 3.150 -20.014 1.00 85.38 124 ALA A CA 1
ATOM 1002 C C . ALA A 1 124 ? 21.120 4.160 -18.874 1.00 85.38 124 ALA A C 1
ATOM 1004 O O . ALA A 1 124 ? 20.643 5.262 -19.157 1.00 85.38 124 ALA A O 1
ATOM 1005 N N . LEU A 1 125 ? 21.413 3.790 -17.619 1.00 80.69 125 LEU A N 1
ATOM 1006 C CA . LEU A 1 125 ? 21.309 4.630 -16.414 1.00 80.69 125 LEU A CA 1
ATOM 1007 C C . LEU A 1 125 ? 22.677 5.199 -16.015 1.00 80.69 125 LEU A C 1
ATOM 1009 O O . LEU A 1 125 ? 22.711 6.385 -15.615 1.00 80.69 125 LEU A O 1
#